Protein AF-A0A2I0SZV0-F1 (afdb_monomer_lite)

Radius of gyration: 21.43 Å; chains: 1; bounding box: 52×36×45 Å

Foldseek 3Di:
DPPPDVVVVVVVVVVVVVVVVVVVVVVVVVPPDDDPDDDDDDDDDDDDDDDDPCDPVNAPPLRVLLVVQQVPDPDPVTDDLVRSCVVVVPDDSVSSD

pLDDT: mean 75.26, std 20.18, range [37.78, 97.06]

Structure (mmCIF, N/CA/C/O backbone):
data_AF-A0A2I0SZV0-F1
#
_entry.id   AF-A0A2I0SZV0-F1
#
loop_
_atom_site.group_PDB
_atom_site.id
_atom_site.type_symbol
_atom_site.label_atom_id
_atom_site.label_alt_id
_atom_site.label_comp_id
_atom_site.label_asym_id
_atom_site.label_entity_id
_atom_site.label_seq_id
_atom_site.pdbx_PDB_ins_code
_atom_site.Cartn_x
_atom_site.Cartn_y
_atom_site.Cartn_z
_atom_site.occupancy
_atom_site.B_iso_or_equiv
_atom_site.auth_seq_id
_atom_site.auth_comp_id
_atom_site.auth_asym_id
_atom_site.auth_atom_id
_atom_site.pdbx_PDB_model_num
ATOM 1 N N . MET A 1 1 ? 15.230 -18.035 -11.704 1.00 61.09 1 MET A N 1
ATOM 2 C CA . MET A 1 1 ? 16.283 -17.653 -12.667 1.00 61.09 1 MET A CA 1
ATOM 3 C C . MET A 1 1 ? 17.066 -16.515 -12.032 1.00 61.09 1 MET A C 1
ATOM 5 O O . MET A 1 1 ? 16.408 -15.656 -11.449 1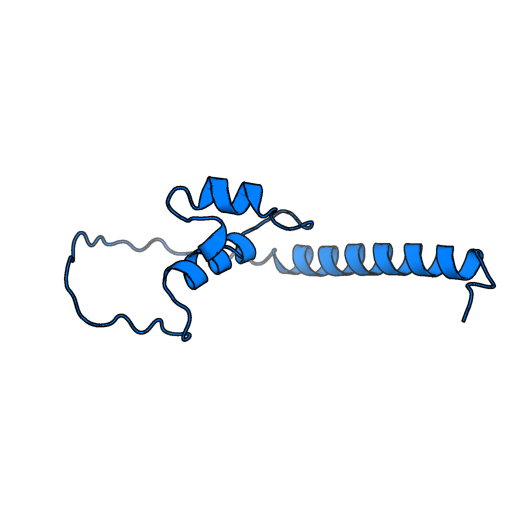.00 61.09 1 MET A O 1
ATOM 9 N N . PRO A 1 2 ? 18.407 -16.530 -12.018 1.00 73.69 2 PRO A N 1
ATOM 10 C CA . PRO A 1 2 ? 19.181 -15.370 -11.576 1.00 73.69 2 PRO A CA 1
ATOM 11 C C . PRO A 1 2 ? 18.837 -14.159 -12.455 1.00 73.69 2 PRO A C 1
ATOM 13 O O . PRO A 1 2 ? 18.503 -14.339 -13.622 1.00 73.69 2 PRO A O 1
ATOM 16 N N . LEU A 1 3 ? 18.887 -12.940 -11.913 1.00 72.94 3 LEU A N 1
ATOM 17 C CA . LEU A 1 3 ? 18.722 -11.740 -12.735 1.00 72.94 3 LEU A CA 1
ATOM 18 C C . LEU A 1 3 ? 19.949 -11.577 -13.637 1.00 72.94 3 LEU A C 1
ATOM 20 O O . LEU A 1 3 ? 21.029 -11.229 -13.167 1.00 72.94 3 LEU A O 1
ATOM 24 N N . GLU A 1 4 ? 19.775 -11.845 -14.928 1.00 80.25 4 GLU A N 1
ATOM 25 C CA . GLU A 1 4 ? 20.845 -11.781 -15.932 1.00 80.25 4 GLU A CA 1
ATOM 26 C C . GLU A 1 4 ? 20.994 -10.376 -16.537 1.00 80.25 4 GLU A C 1
ATOM 28 O O . GLU A 1 4 ? 22.049 -10.033 -17.068 1.00 80.25 4 GLU A O 1
ATOM 33 N N . ASN A 1 5 ? 19.964 -9.531 -16.415 1.00 87.19 5 ASN A N 1
ATOM 34 C CA . ASN A 1 5 ? 19.933 -8.195 -16.997 1.00 87.19 5 ASN A CA 1
ATOM 35 C C . ASN A 1 5 ? 19.523 -7.126 -15.971 1.00 87.19 5 ASN A C 1
ATOM 37 O O . ASN A 1 5 ? 18.361 -7.001 -15.585 1.00 87.19 5 ASN A O 1
ATOM 41 N N . MET A 1 6 ? 20.480 -6.285 -15.576 1.00 92.31 6 MET A N 1
ATOM 42 C CA . MET A 1 6 ? 20.233 -5.180 -14.640 1.00 92.31 6 MET A CA 1
ATOM 43 C C . MET A 1 6 ? 19.333 -4.081 -15.225 1.00 92.31 6 MET A C 1
ATOM 45 O O . MET A 1 6 ? 18.668 -3.365 -14.472 1.00 92.31 6 MET A O 1
ATOM 49 N N . ASN A 1 7 ? 19.253 -3.960 -16.554 1.00 92.38 7 ASN A N 1
ATOM 50 C CA . ASN A 1 7 ? 18.336 -3.017 -17.193 1.00 92.38 7 ASN A CA 1
ATOM 51 C C . ASN A 1 7 ? 16.887 -3.495 -17.090 1.00 92.38 7 ASN A C 1
ATOM 53 O O . ASN A 1 7 ? 15.998 -2.666 -16.954 1.00 92.38 7 ASN A O 1
ATOM 57 N N . GLU A 1 8 ? 16.649 -4.808 -17.091 1.00 90.62 8 GLU A N 1
ATOM 58 C CA . GLU A 1 8 ? 15.317 -5.382 -16.870 1.00 90.62 8 GLU A CA 1
ATOM 59 C C . GLU A 1 8 ? 14.862 -5.161 -15.425 1.00 90.62 8 GLU A C 1
ATOM 61 O O . GLU A 1 8 ? 13.738 -4.728 -15.188 1.00 90.62 8 GLU A O 1
ATOM 66 N N . PHE A 1 9 ? 15.770 -5.337 -14.459 1.00 91.69 9 PHE A N 1
ATOM 67 C CA . PHE A 1 9 ? 15.512 -4.962 -13.067 1.00 91.69 9 PHE A CA 1
ATOM 68 C C . PHE A 1 9 ? 15.152 -3.478 -12.930 1.00 91.69 9 PHE A C 1
ATOM 70 O O . PHE A 1 9 ? 14.165 -3.119 -12.287 1.00 91.69 9 PHE A O 1
ATOM 77 N N . THR A 1 10 ? 15.936 -2.611 -13.574 1.00 95.12 10 THR A N 1
ATOM 78 C CA . THR A 1 10 ? 15.708 -1.162 -13.554 1.00 95.12 10 THR A CA 1
ATOM 79 C C . THR A 1 10 ? 14.378 -0.801 -14.222 1.00 95.12 10 THR A C 1
ATOM 81 O O . THR A 1 10 ? 13.614 -0.011 -13.670 1.00 95.12 10 THR A O 1
ATOM 84 N N . ALA A 1 11 ? 14.063 -1.403 -15.372 1.00 95.44 11 ALA A N 1
ATOM 85 C CA . ALA A 1 11 ? 12.798 -1.205 -16.074 1.00 95.44 11 ALA A CA 1
ATOM 86 C C . ALA A 1 11 ? 11.609 -1.635 -15.207 1.00 95.44 11 ALA A C 1
ATOM 88 O O . ALA A 1 11 ? 10.670 -0.859 -15.043 1.00 95.44 11 ALA A O 1
ATOM 89 N N . HIS A 1 12 ? 11.697 -2.797 -14.556 1.00 95.12 12 HIS A N 1
ATOM 90 C CA . HIS A 1 12 ? 10.665 -3.275 -13.642 1.00 95.12 12 HIS A CA 1
ATOM 91 C C . HIS A 1 12 ? 10.418 -2.298 -12.482 1.00 95.12 12 HIS A C 1
ATOM 93 O O . HIS A 1 12 ? 9.270 -1.978 -12.171 1.00 95.12 12 HIS A O 1
ATOM 99 N N . MET A 1 13 ? 11.478 -1.752 -11.872 1.00 96.31 13 MET A N 1
ATOM 100 C CA . MET A 1 13 ? 11.330 -0.731 -10.826 1.00 96.31 13 MET A CA 1
ATOM 101 C C . MET A 1 13 ? 10.602 0.522 -11.336 1.00 96.31 13 MET A C 1
ATOM 103 O O . MET A 1 13 ? 9.716 1.043 -10.652 1.00 96.31 13 MET A O 1
ATOM 107 N N . LEU A 1 14 ? 10.945 0.999 -12.536 1.00 97.06 14 LEU A N 1
ATOM 108 C CA . LEU A 1 14 ? 10.307 2.172 -13.144 1.00 97.06 14 LEU A CA 1
ATOM 109 C C . LEU A 1 14 ? 8.836 1.911 -13.494 1.00 97.06 14 LEU A C 1
ATOM 111 O O . LEU A 1 14 ? 7.988 2.773 -13.259 1.00 97.06 14 LEU A O 1
ATOM 115 N N . GLU A 1 15 ? 8.514 0.722 -14.000 1.00 96.06 15 GLU A N 1
ATOM 116 C CA . GLU A 1 15 ? 7.144 0.306 -14.310 1.00 96.06 15 GLU A CA 1
ATOM 117 C C . GLU A 1 15 ? 6.265 0.253 -13.059 1.00 96.06 15 GLU A C 1
ATOM 119 O O . GLU A 1 15 ? 5.157 0.795 -13.066 1.00 96.06 15 GLU A O 1
ATOM 124 N N . VAL A 1 16 ? 6.769 -0.323 -11.961 1.00 96.50 16 VAL A N 1
ATOM 125 C CA . VAL A 1 16 ? 6.043 -0.398 -10.684 1.00 96.50 16 VAL A CA 1
ATOM 126 C C . VAL A 1 16 ? 5.735 1.000 -10.147 1.00 96.50 16 VAL A C 1
ATOM 128 O O . VAL A 1 16 ? 4.593 1.270 -9.761 1.00 96.50 16 VAL A O 1
ATOM 131 N N . VAL A 1 17 ? 6.713 1.912 -10.154 1.00 96.00 17 VAL A N 1
ATOM 132 C CA . VAL A 1 17 ? 6.504 3.303 -9.713 1.00 96.00 17 VAL A CA 1
ATOM 133 C C . VAL A 1 17 ? 5.499 4.013 -10.623 1.00 96.00 17 VAL A C 1
ATOM 135 O O . VAL A 1 17 ? 4.555 4.640 -10.133 1.00 96.00 17 VAL A O 1
ATOM 138 N N . ASN A 1 18 ? 5.641 3.873 -11.943 1.00 94.44 18 ASN A N 1
ATOM 139 C CA . ASN A 1 18 ? 4.740 4.490 -12.913 1.00 94.44 18 ASN A CA 1
ATOM 140 C C . ASN A 1 18 ? 3.293 3.982 -12.770 1.00 94.44 18 ASN A C 1
ATOM 142 O O . ASN A 1 18 ? 2.353 4.781 -12.797 1.00 94.44 18 ASN A O 1
ATOM 146 N N . ALA A 1 19 ? 3.089 2.678 -12.563 1.00 93.62 19 ALA A N 1
ATOM 147 C CA . ALA A 1 19 ? 1.768 2.097 -12.330 1.00 93.62 19 ALA A CA 1
ATOM 148 C C . ALA A 1 19 ? 1.102 2.689 -11.076 1.00 93.62 19 ALA A C 1
ATOM 150 O O . ALA A 1 19 ? -0.049 3.130 -11.133 1.00 93.62 19 ALA A O 1
ATOM 151 N N . HIS A 1 20 ? 1.844 2.803 -9.969 1.00 91.81 20 HIS A N 1
ATOM 152 C CA . HIS A 1 20 ? 1.339 3.411 -8.734 1.00 91.81 20 HIS A CA 1
ATOM 153 C C . HIS A 1 20 ? 0.998 4.896 -8.904 1.00 91.81 20 HIS A C 1
ATOM 155 O O . HIS A 1 20 ? -0.053 5.348 -8.439 1.00 91.81 20 HIS A O 1
ATOM 161 N N . MET A 1 21 ? 1.847 5.666 -9.591 1.00 89.50 21 MET A N 1
ATOM 162 C CA . MET A 1 21 ? 1.583 7.082 -9.868 1.00 89.50 21 MET A CA 1
ATOM 163 C C . MET A 1 21 ? 0.317 7.274 -10.711 1.00 89.50 21 MET A C 1
ATOM 165 O O . MET A 1 21 ? -0.488 8.166 -10.428 1.00 89.50 21 MET A O 1
ATOM 169 N N . ASN A 1 22 ? 0.113 6.437 -11.731 1.00 85.50 22 ASN A N 1
ATOM 170 C CA . ASN A 1 22 ? -1.073 6.511 -12.582 1.00 85.50 22 ASN A CA 1
ATOM 171 C C . ASN A 1 22 ? -2.343 6.072 -11.852 1.00 85.50 22 ASN A C 1
ATOM 173 O O . ASN A 1 22 ? -3.368 6.741 -11.985 1.00 85.50 22 ASN A O 1
ATOM 177 N N . LEU A 1 23 ? -2.288 5.025 -11.025 1.00 83.00 23 LEU A N 1
ATOM 178 C CA . LEU A 1 23 ? -3.430 4.617 -10.202 1.00 83.00 23 LEU A CA 1
ATOM 179 C C . LEU A 1 23 ? -3.887 5.759 -9.279 1.00 83.00 23 LEU A C 1
ATOM 181 O O . LEU A 1 23 ? -5.068 6.101 -9.256 1.00 83.00 23 LEU A O 1
ATOM 185 N N . ARG A 1 24 ? -2.951 6.436 -8.600 1.00 75.31 24 ARG A N 1
ATOM 186 C CA . ARG A 1 24 ? -3.257 7.604 -7.749 1.00 75.31 24 ARG A CA 1
ATOM 187 C C . ARG A 1 24 ? -3.924 8.741 -8.508 1.00 75.31 24 ARG A C 1
ATOM 189 O O . ARG A 1 24 ? -4.887 9.318 -8.015 1.00 75.31 24 ARG A O 1
ATOM 196 N N . ARG A 1 25 ? -3.415 9.068 -9.698 1.00 69.00 25 ARG A N 1
ATOM 197 C CA . ARG A 1 25 ? -3.955 10.150 -10.534 1.00 69.00 25 ARG A CA 1
ATOM 198 C C . ARG A 1 25 ? -5.393 9.856 -10.991 1.00 69.00 25 ARG A C 1
ATOM 200 O O . ARG A 1 25 ? -6.217 10.765 -11.079 1.00 69.00 25 ARG A O 1
ATOM 207 N N . ASN A 1 26 ? -5.714 8.586 -11.234 1.00 63.56 26 ASN A N 1
ATOM 208 C CA . ASN A 1 26 ? -7.082 8.161 -11.534 1.00 63.56 26 ASN A CA 1
ATOM 209 C C . ASN A 1 26 ? -8.006 8.265 -10.304 1.00 63.56 26 ASN A C 1
ATOM 211 O O . ASN A 1 26 ? -9.135 8.724 -10.433 1.00 63.56 26 ASN A O 1
ATOM 215 N N . LEU A 1 27 ? -7.527 7.953 -9.095 1.00 59.25 27 LEU A N 1
ATOM 216 C CA . LEU A 1 27 ? -8.320 8.137 -7.868 1.00 59.25 27 LEU A CA 1
ATOM 217 C C . LEU A 1 27 ? -8.578 9.619 -7.539 1.00 59.25 27 LEU A C 1
ATOM 219 O O . LEU A 1 27 ? -9.672 9.972 -7.107 1.00 59.25 27 LEU A O 1
ATOM 223 N N . THR A 1 28 ? -7.608 10.509 -7.765 1.00 56.44 28 THR A N 1
ATOM 224 C CA . THR A 1 28 ? -7.771 11.947 -7.473 1.00 56.44 28 THR A CA 1
ATOM 225 C C . THR A 1 28 ? -8.616 12.694 -8.507 1.00 56.44 28 THR A C 1
ATOM 227 O O . THR A 1 28 ? -9.195 13.730 -8.181 1.00 56.44 28 THR A O 1
ATOM 230 N N . SER A 1 29 ? -8.739 12.181 -9.735 1.00 54.03 29 SER A N 1
ATOM 231 C CA . SER A 1 29 ? -9.603 12.771 -10.771 1.00 54.03 29 SER A CA 1
ATOM 232 C C . SER A 1 29 ? -11.090 12.436 -10.594 1.00 54.03 29 SER A C 1
ATOM 234 O O . SER A 1 29 ? -11.931 13.251 -10.970 1.00 54.03 29 SER A O 1
ATOM 236 N N . VAL A 1 30 ? -11.428 11.319 -9.938 1.00 52.72 30 VAL A N 1
ATOM 237 C CA . VAL A 1 30 ? -12.819 10.945 -9.600 1.00 52.72 30 VAL A CA 1
ATOM 238 C C . VAL A 1 30 ? -13.389 11.763 -8.422 1.00 52.72 30 VAL A C 1
ATOM 240 O O . VAL A 1 30 ? -14.603 11.892 -8.292 1.00 52.72 30 VAL A O 1
ATOM 243 N N . SER A 1 31 ? -12.548 12.422 -7.617 1.00 51.12 31 SER A N 1
ATOM 244 C CA . SER A 1 31 ? -12.979 13.213 -6.444 1.00 51.12 31 SER A CA 1
ATOM 245 C C . SER A 1 31 ? -13.499 14.633 -6.736 1.00 51.12 31 SER A C 1
ATOM 247 O O . SER A 1 31 ? -13.686 15.415 -5.806 1.00 51.12 31 SER A O 1
ATOM 249 N N . ARG A 1 32 ? -13.763 15.009 -7.998 1.00 47.62 32 ARG A N 1
ATOM 250 C CA . ARG A 1 32 ? -14.334 16.332 -8.354 1.00 47.62 32 ARG A CA 1
ATOM 251 C C . ARG A 1 32 ? -15.853 16.349 -8.580 1.00 47.62 32 ARG A C 1
ATOM 253 O O . ARG A 1 32 ? -16.358 17.245 -9.251 1.00 47.62 32 ARG A O 1
ATOM 260 N N . ALA A 1 33 ? -16.598 15.422 -7.981 1.00 48.34 33 ALA A N 1
ATOM 261 C CA . ALA A 1 33 ? -18.047 15.566 -7.844 1.00 48.34 33 ALA A CA 1
ATOM 262 C C . ALA A 1 33 ? -18.378 16.213 -6.482 1.00 48.34 33 ALA A C 1
ATOM 264 O O . ALA A 1 33 ? -18.028 15.634 -5.451 1.00 48.34 33 ALA A O 1
ATOM 265 N N . PRO A 1 34 ? -19.042 17.384 -6.427 1.00 46.03 34 PRO A N 1
ATOM 266 C CA . PRO A 1 34 ? -19.497 17.948 -5.165 1.00 46.03 34 PRO A CA 1
ATOM 267 C C . PRO A 1 34 ? -20.691 17.126 -4.676 1.00 46.03 34 PRO A C 1
ATOM 269 O O . PRO A 1 34 ? -21.816 17.304 -5.138 1.00 46.03 34 PRO A O 1
ATOM 272 N N . GLN A 1 35 ? -20.454 16.198 -3.753 1.00 44.41 35 GLN A N 1
ATOM 273 C CA . GLN A 1 35 ? -21.545 15.595 -3.001 1.00 44.41 35 GLN A CA 1
ATOM 274 C C . GLN A 1 35 ? -21.925 16.561 -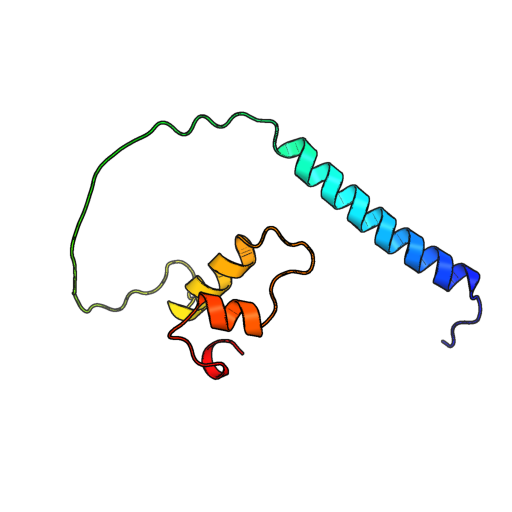1.880 1.00 44.41 35 GLN A C 1
ATOM 276 O O . GLN A 1 35 ? -21.210 16.734 -0.899 1.00 44.41 35 GLN A O 1
ATOM 281 N N . SER A 1 36 ? -23.039 17.257 -2.091 1.00 48.03 36 SER A N 1
ATOM 282 C CA . SER A 1 36 ? -23.737 18.006 -1.053 1.00 48.03 36 SER A CA 1
ATOM 283 C C . SER A 1 36 ? -24.298 17.002 -0.047 1.00 48.03 36 SER A C 1
ATOM 285 O O . SER A 1 36 ? -25.289 16.330 -0.329 1.00 48.03 36 SER A O 1
ATOM 287 N N . PHE A 1 37 ? -23.653 16.858 1.109 1.00 41.78 37 PHE A N 1
ATOM 288 C CA . PHE A 1 37 ? -24.248 16.157 2.244 1.00 41.78 37 PHE A CA 1
ATOM 289 C C . PHE A 1 37 ? -25.098 17.177 2.994 1.00 41.78 37 PHE A C 1
ATOM 291 O O . PHE A 1 37 ? -24.589 18.040 3.713 1.00 41.78 37 PHE A O 1
ATOM 298 N N . SER A 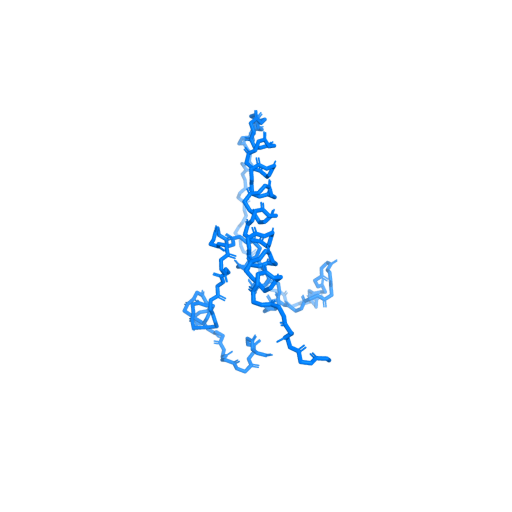1 38 ? -26.408 17.119 2.770 1.00 40.50 38 SER A N 1
ATOM 299 C CA . SER A 1 38 ? -27.375 17.846 3.577 1.00 40.50 38 SER A CA 1
ATOM 300 C C . SER A 1 38 ? -27.228 17.425 5.039 1.00 40.50 38 SER A C 1
ATOM 302 O O . SER A 1 38 ? -27.284 16.243 5.371 1.00 40.50 38 SER A O 1
ATOM 304 N N . SER A 1 39 ? -27.024 18.416 5.903 1.00 49.03 39 SER A N 1
ATOM 305 C CA . SER A 1 39 ? -27.090 18.272 7.352 1.00 49.03 39 SER A CA 1
ATOM 306 C C . SER A 1 39 ? -28.497 17.831 7.769 1.00 49.03 39 SER A C 1
ATOM 308 O O . SER A 1 39 ? -29.465 18.564 7.579 1.00 49.03 39 SER A O 1
ATOM 310 N N . ALA A 1 40 ? -28.593 16.638 8.344 1.00 40.38 40 ALA A N 1
ATOM 311 C CA . ALA A 1 40 ? -29.648 16.202 9.253 1.00 40.38 40 ALA A CA 1
ATOM 312 C C . ALA A 1 40 ? -28.909 15.338 10.291 1.00 40.38 40 ALA A C 1
ATOM 314 O O . ALA A 1 40 ? -28.288 14.350 9.920 1.00 40.38 40 ALA A O 1
ATOM 315 N N . GLY A 1 41 ? -28.723 15.733 11.550 1.00 42.16 41 GLY A N 1
ATOM 316 C CA . GLY A 1 41 ? -29.725 16.233 12.486 1.00 42.16 41 GLY A CA 1
ATOM 317 C C . GLY A 1 41 ? -30.248 15.041 13.298 1.00 42.16 41 GLY A C 1
ATOM 318 O O . GLY A 1 41 ? -30.699 14.088 12.678 1.00 42.16 41 GLY A O 1
ATOM 319 N N . ILE A 1 42 ? -30.209 15.147 14.639 1.00 43.69 42 ILE A N 1
ATOM 320 C CA . ILE A 1 42 ? -30.747 14.226 15.677 1.00 43.69 42 ILE A CA 1
ATOM 321 C C . ILE A 1 42 ? -29.776 13.096 16.084 1.00 43.69 42 ILE A C 1
ATOM 323 O O . ILE A 1 42 ? -29.536 12.157 15.342 1.00 43.69 42 ILE A O 1
ATOM 327 N N . SER A 1 43 ? -28.983 13.253 17.153 1.00 47.72 43 SER A N 1
ATOM 328 C CA . SER A 1 43 ? -29.328 13.065 18.578 1.00 47.72 43 SER A CA 1
ATOM 329 C C . SER A 1 43 ? -29.886 11.676 18.897 1.00 47.72 43 SER A C 1
ATOM 331 O O . SER A 1 43 ? -31.086 11.468 18.760 1.00 47.72 43 SER A O 1
ATOM 333 N N . ASP A 1 44 ? -29.050 10.782 19.431 1.00 41.47 44 ASP A N 1
ATOM 334 C CA . ASP A 1 44 ? -29.507 9.938 20.534 1.00 41.47 44 ASP A CA 1
ATOM 335 C C . ASP A 1 44 ? -28.352 9.525 21.451 1.00 41.47 44 ASP A C 1
ATOM 337 O O . ASP A 1 44 ? -27.249 9.184 21.018 1.00 41.47 44 ASP A O 1
ATOM 341 N N . VAL A 1 45 ? -28.634 9.636 22.740 1.00 51.25 45 VAL A N 1
ATOM 342 C CA . VAL A 1 45 ? -27.773 9.326 23.865 1.00 51.25 45 VAL A CA 1
ATOM 343 C C . VAL A 1 45 ? -28.305 8.023 24.461 1.00 51.25 45 VAL A C 1
ATOM 345 O O . VAL A 1 45 ? -29.494 7.895 24.721 1.00 51.25 45 VAL A O 1
ATOM 348 N N . GLY A 1 46 ? -27.414 7.085 24.771 1.00 38.81 46 GLY A N 1
ATOM 349 C CA . GLY A 1 46 ? -27.711 6.020 25.730 1.00 38.81 46 GLY A CA 1
ATOM 350 C C . GLY A 1 46 ? -28.041 4.646 25.148 1.00 38.81 46 GLY A C 1
ATOM 351 O O . GLY A 1 46 ? -28.644 4.494 24.095 1.00 38.81 46 GLY A O 1
ATOM 352 N N . GLY A 1 47 ? -27.632 3.620 25.895 1.00 38.53 47 GLY A N 1
ATOM 353 C CA . GLY A 1 47 ? -28.049 2.246 25.641 1.00 38.53 47 GLY A CA 1
ATOM 354 C C . GLY A 1 47 ? -27.010 1.202 26.017 1.00 38.53 47 GLY A C 1
ATOM 355 O O . GLY A 1 47 ? -26.497 0.496 25.159 1.00 38.53 47 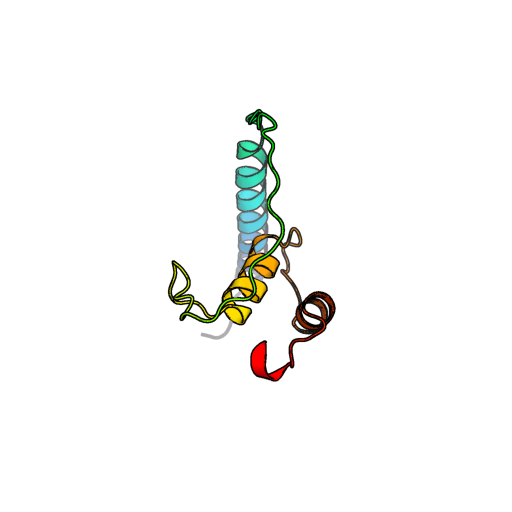GLY A O 1
ATOM 356 N N . TYR A 1 48 ? -26.709 1.083 27.309 1.00 50.84 48 TYR A N 1
ATOM 357 C CA . TYR A 1 48 ? -26.194 -0.162 27.875 1.00 50.84 48 TYR A CA 1
ATOM 358 C C . TYR A 1 48 ? -27.301 -1.222 27.746 1.00 50.84 48 TYR A C 1
ATOM 360 O O . TYR A 1 48 ? -28.414 -1.020 28.222 1.00 50.84 48 TYR A O 1
ATOM 368 N N . GLY A 1 49 ? -27.034 -2.348 27.089 1.00 38.56 49 GLY A N 1
ATOM 369 C CA . GLY A 1 49 ? -28.041 -3.398 26.939 1.00 38.56 49 GLY A CA 1
ATOM 370 C C . GLY A 1 49 ? -27.488 -4.618 26.227 1.00 38.56 49 GLY A C 1
ATOM 371 O O . GLY A 1 49 ? -27.235 -4.583 25.028 1.00 38.56 49 GLY A O 1
ATOM 372 N N . GLY A 1 50 ? -27.263 -5.685 26.991 1.00 49.97 50 GLY A N 1
ATOM 373 C CA . GLY A 1 50 ? -26.807 -6.971 26.483 1.00 49.97 50 GLY A CA 1
ATOM 374 C C . GLY A 1 50 ? -27.789 -7.590 25.489 1.00 49.97 50 GLY A C 1
ATOM 375 O O . GLY A 1 50 ? -28.998 -7.597 25.694 1.00 49.97 50 GLY A O 1
ATOM 376 N N . GLY A 1 51 ? -27.228 -8.147 24.425 1.00 37.78 51 GLY A N 1
ATOM 377 C CA . GLY A 1 51 ? -27.931 -8.868 23.373 1.00 37.78 51 GLY A CA 1
ATOM 378 C C . GLY A 1 51 ? -26.998 -8.919 22.180 1.00 37.78 51 GLY A C 1
ATOM 379 O O . GLY A 1 51 ? -26.665 -7.872 21.639 1.00 37.78 51 GLY A O 1
ATOM 380 N N . GLY A 1 52 ? -26.479 -10.109 21.865 1.00 44.88 52 GLY A N 1
ATOM 381 C CA . GLY A 1 52 ? -25.376 -10.324 20.927 1.00 44.88 52 GLY A CA 1
ATOM 382 C C . GLY A 1 52 ? -25.482 -9.464 19.672 1.00 44.88 52 GLY A C 1
ATOM 383 O O . GLY A 1 52 ? -26.258 -9.766 18.769 1.00 44.88 52 GLY A O 1
ATOM 384 N N . SER A 1 53 ? -24.683 -8.395 19.627 1.00 47.94 53 SER A N 1
ATOM 385 C CA . SER A 1 53 ? -24.477 -7.605 18.423 1.00 47.94 53 SER A CA 1
ATOM 386 C C . SER A 1 53 ? -23.695 -8.486 17.465 1.00 47.94 53 SER A C 1
ATOM 388 O O . SER A 1 53 ? -22.468 -8.561 17.526 1.00 47.94 53 SER A O 1
ATOM 390 N N . PHE A 1 54 ? -24.419 -9.241 16.641 1.00 49.09 54 PHE A N 1
ATOM 391 C CA . PHE A 1 54 ? -23.837 -9.801 15.441 1.00 49.09 54 PHE A CA 1
ATOM 392 C C . PHE A 1 54 ? -23.539 -8.614 14.524 1.00 49.09 54 PHE A C 1
ATOM 394 O O . PHE A 1 54 ? -24.458 -7.924 14.079 1.00 49.09 54 PHE A O 1
ATOM 401 N N . PRO A 1 55 ? -22.261 -8.334 14.267 1.00 55.00 55 PRO A N 1
ATOM 402 C CA . PRO A 1 55 ? -21.877 -7.253 13.387 1.00 55.00 55 PRO A CA 1
ATOM 403 C C . PRO A 1 55 ? -22.343 -7.621 11.981 1.00 55.00 55 PRO A C 1
ATOM 405 O O . PRO A 1 55 ? -22.165 -8.759 11.548 1.00 55.00 55 PRO A O 1
ATOM 408 N N . VAL A 1 56 ? -22.904 -6.648 11.262 1.00 55.56 56 VAL A N 1
ATOM 409 C CA . VAL A 1 56 ? -23.520 -6.750 9.918 1.00 55.56 56 VAL A CA 1
ATOM 410 C C . VAL A 1 56 ? -22.604 -7.395 8.848 1.00 55.56 56 VAL A C 1
ATOM 412 O O . VAL A 1 56 ? -23.039 -7.701 7.743 1.00 55.56 56 VAL A O 1
ATOM 415 N N . ASN A 1 57 ? -21.345 -7.688 9.183 1.00 69.75 57 ASN A N 1
ATOM 416 C CA . ASN A 1 57 ? -20.331 -8.262 8.302 1.00 69.75 57 ASN A CA 1
ATOM 417 C C . ASN A 1 57 ? -19.548 -9.446 8.913 1.00 69.75 57 ASN A C 1
ATOM 419 O O . ASN A 1 57 ? -18.529 -9.838 8.354 1.00 69.75 57 ASN A O 1
ATOM 423 N N . GLY A 1 58 ? -19.965 -9.998 10.060 1.00 84.81 58 GLY A N 1
ATOM 424 C CA . GLY A 1 58 ? -19.267 -11.118 10.717 1.00 84.81 58 GLY A CA 1
ATOM 425 C C . GLY A 1 58 ? -17.920 -10.765 11.373 1.00 84.81 58 GLY A C 1
ATOM 426 O O . GLY A 1 58 ? -17.198 -11.662 11.796 1.00 84.81 58 GLY A O 1
ATOM 427 N N . LEU A 1 59 ? -17.582 -9.475 11.475 1.00 86.75 59 LEU A N 1
ATOM 428 C CA . LEU A 1 59 ? -16.345 -8.974 12.086 1.00 86.75 59 LEU A CA 1
ATOM 429 C C . LEU A 1 59 ? -16.556 -8.548 13.533 1.00 86.75 59 LEU A C 1
ATOM 431 O O . LEU A 1 59 ? -17.385 -7.685 13.777 1.00 86.75 59 LEU A O 1
ATOM 435 N N . THR A 1 60 ? -15.763 -9.031 14.487 1.00 89.62 60 THR A N 1
ATOM 436 C CA . THR A 1 60 ? -15.865 -8.578 15.888 1.00 89.62 60 THR A CA 1
ATOM 437 C C . THR A 1 60 ? -15.733 -7.051 16.017 1.00 89.62 60 THR A C 1
ATOM 439 O O . THR A 1 60 ? -15.140 -6.392 15.164 1.00 89.62 60 THR A O 1
ATOM 442 N N . ALA A 1 61 ? -16.236 -6.467 17.112 1.00 85.50 61 ALA A N 1
ATOM 443 C CA . ALA A 1 61 ? -16.158 -5.017 17.341 1.00 85.50 61 ALA A CA 1
ATOM 444 C C . ALA A 1 61 ? -14.723 -4.471 17.192 1.00 85.50 61 ALA A C 1
ATOM 446 O O . ALA A 1 61 ?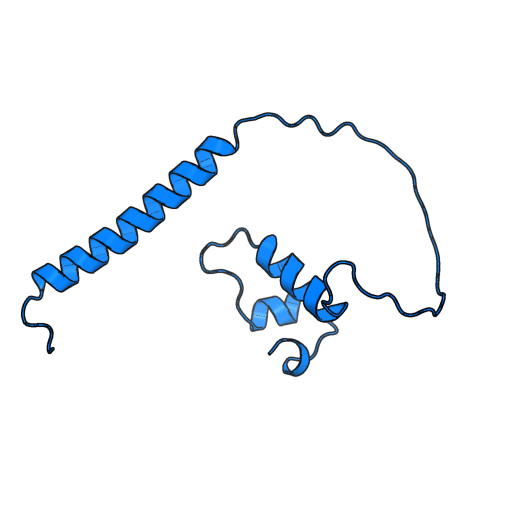 -14.499 -3.436 16.566 1.00 85.50 61 ALA A O 1
ATOM 447 N N . HIS A 1 62 ? -13.742 -5.221 17.700 1.00 89.62 62 HIS A N 1
ATOM 448 C CA . HIS A 1 62 ? -12.325 -4.903 17.563 1.00 89.62 62 HIS A CA 1
ATOM 449 C C . HIS A 1 62 ? -11.831 -4.988 16.112 1.00 89.62 62 HIS A C 1
ATOM 451 O O . HIS A 1 62 ? -11.131 -4.083 15.661 1.00 89.62 62 HIS A O 1
ATOM 457 N N . GLN A 1 63 ? -12.243 -6.008 15.354 1.00 88.88 63 GLN A N 1
ATOM 458 C CA . GLN A 1 63 ? -11.908 -6.128 13.930 1.00 88.88 63 GLN A CA 1
ATOM 459 C C . GLN A 1 63 ? -12.504 -4.984 13.103 1.00 88.88 63 GLN A C 1
ATOM 461 O O . GLN A 1 63 ? -11.804 -4.402 12.276 1.00 88.88 63 GLN A O 1
ATOM 466 N N . SER A 1 64 ? -13.763 -4.606 13.346 1.00 90.94 64 SER A N 1
ATOM 467 C CA . SER A 1 64 ? -14.383 -3.450 12.686 1.00 90.94 64 SER A CA 1
ATOM 468 C C . SER A 1 64 ? -13.657 -2.144 13.007 1.00 90.94 64 SER A C 1
ATOM 470 O O . SER A 1 64 ? -13.496 -1.306 12.122 1.00 90.94 64 SER A O 1
ATOM 472 N N . GLN A 1 65 ? -13.181 -1.973 14.242 1.00 90.56 65 GLN A N 1
ATOM 473 C CA . GLN A 1 65 ? -12.435 -0.783 14.644 1.00 90.56 65 GLN A CA 1
ATOM 474 C C . GLN A 1 65 ? -11.080 -0.691 13.927 1.00 90.56 65 GLN A C 1
ATOM 476 O O . GLN A 1 65 ? -10.773 0.348 13.344 1.00 90.56 65 GLN A O 1
ATOM 481 N N . VAL A 1 66 ? -10.309 -1.784 13.899 1.00 92.69 66 VAL A N 1
ATOM 482 C CA . VAL A 1 66 ? -9.032 -1.861 13.165 1.00 92.69 66 VAL A CA 1
ATOM 483 C C . VAL A 1 66 ? -9.255 -1.609 11.671 1.00 92.69 66 VAL A C 1
ATOM 485 O O . VAL A 1 66 ? -8.567 -0.787 11.067 1.00 92.69 66 VAL A O 1
ATOM 488 N N . LEU A 1 67 ? -10.259 -2.260 11.076 1.00 92.38 67 LEU A N 1
ATOM 489 C CA . LEU A 1 67 ? -10.582 -2.110 9.658 1.00 92.38 67 LEU A CA 1
ATOM 490 C C . LEU A 1 67 ? -10.946 -0.664 9.305 1.00 92.38 67 LEU A C 1
ATOM 492 O O . LEU A 1 67 ? -10.480 -0.145 8.292 1.00 92.38 67 LEU A O 1
ATOM 496 N N . ASN A 1 68 ? -11.760 -0.004 10.131 1.00 92.06 68 ASN A N 1
ATOM 497 C CA . ASN A 1 68 ? -12.150 1.384 9.898 1.00 92.06 68 ASN A CA 1
ATOM 498 C C . ASN A 1 68 ? -10.953 2.341 9.973 1.00 92.06 68 ASN A C 1
ATOM 500 O O . ASN A 1 68 ? -10.904 3.285 9.188 1.00 92.06 68 ASN A O 1
ATOM 504 N N . LEU A 1 69 ? -9.973 2.099 10.848 1.00 93.12 69 LEU A N 1
ATOM 505 C CA . LEU A 1 69 ? -8.748 2.908 10.885 1.00 93.12 69 LEU A CA 1
ATOM 506 C C . LEU A 1 69 ? -7.910 2.739 9.614 1.00 93.12 69 LEU A C 1
ATOM 508 O O . LEU A 1 69 ? -7.478 3.729 9.029 1.00 93.12 69 LEU A O 1
ATOM 512 N N . ILE A 1 70 ? -7.738 1.501 9.143 1.00 92.94 70 ILE A N 1
ATOM 513 C CA . ILE A 1 70 ? -6.972 1.214 7.921 1.00 92.94 70 ILE A CA 1
ATOM 514 C C . ILE A 1 70 ? -7.664 1.818 6.693 1.00 92.94 70 ILE A C 1
ATOM 516 O O . ILE A 1 70 ? -7.015 2.477 5.886 1.00 92.94 70 ILE A O 1
ATOM 520 N N . LYS A 1 71 ? -8.986 1.645 6.558 1.00 92.31 71 LYS A N 1
ATOM 521 C CA . LYS A 1 71 ? -9.750 2.160 5.405 1.00 92.31 71 LYS A CA 1
ATOM 522 C C . LYS A 1 71 ? -9.734 3.683 5.305 1.00 92.31 71 LYS A C 1
ATOM 524 O O . LYS A 1 71 ? -9.807 4.206 4.199 1.00 92.31 71 LYS A O 1
ATOM 529 N N . ASN A 1 72 ? -9.654 4.375 6.439 1.00 91.75 72 ASN A N 1
ATOM 530 C CA . ASN A 1 72 ? -9.595 5.834 6.490 1.00 91.75 72 ASN A CA 1
ATOM 531 C C . ASN A 1 72 ? -8.155 6.372 6.524 1.00 91.75 72 ASN A C 1
ATOM 533 O O . ASN A 1 72 ? -7.969 7.577 6.683 1.00 91.75 72 ASN A O 1
ATOM 537 N N . CYS A 1 73 ? -7.136 5.515 6.390 1.00 93.75 73 CYS A N 1
ATOM 538 C CA . CYS A 1 73 ? -5.745 5.944 6.371 1.00 93.75 73 CYS A CA 1
ATOM 539 C C . CYS A 1 73 ? -5.453 6.717 5.069 1.00 93.75 73 CYS A C 1
ATOM 541 O O . CYS A 1 73 ? -5.537 6.138 3.984 1.00 93.75 73 CYS A O 1
ATOM 543 N N . PRO A 1 74 ? -5.097 8.015 5.141 1.00 87.88 74 PRO A N 1
ATOM 544 C CA . PRO A 1 74 ? -4.773 8.800 3.950 1.00 87.88 74 PRO A CA 1
ATOM 545 C C . PRO A 1 74 ? -3.357 8.506 3.432 1.00 87.88 74 PRO A C 1
ATOM 547 O O . PRO A 1 74 ? -3.009 8.903 2.318 1.00 87.88 74 PRO A O 1
ATOM 550 N N . ILE A 1 75 ? -2.534 7.850 4.258 1.00 92.19 75 ILE A N 1
ATOM 551 C CA . ILE A 1 75 ? -1.125 7.588 3.993 1.00 92.19 75 ILE A CA 1
ATOM 552 C C . ILE A 1 75 ? -1.015 6.367 3.080 1.00 92.19 75 ILE A C 1
ATOM 554 O O . ILE A 1 75 ? -1.568 5.308 3.385 1.00 92.19 75 ILE A O 1
ATOM 558 N N . PRO A 1 76 ? -0.307 6.485 1.953 1.00 81.69 76 PRO A N 1
ATOM 559 C CA . PRO A 1 76 ? -0.241 5.405 0.990 1.00 81.69 76 PRO A CA 1
ATOM 560 C C . PRO A 1 76 ? 0.584 4.195 1.387 1.00 81.69 76 PRO A C 1
ATOM 562 O O . PRO A 1 76 ? 0.298 3.093 0.925 1.00 81.69 76 PRO A O 1
ATOM 565 N N . GLU A 1 77 ? 1.582 4.405 2.230 1.00 89.44 77 GLU A N 1
ATOM 566 C CA . GLU A 1 77 ? 2.359 3.355 2.878 1.00 89.44 77 GLU A CA 1
ATOM 567 C C . GLU A 1 77 ? 1.515 2.584 3.910 1.00 89.44 77 GLU A C 1
ATOM 569 O O . GLU A 1 77 ? 1.931 1.535 4.398 1.00 89.44 77 GLU A O 1
ATOM 574 N N . GLY A 1 78 ? 0.309 3.075 4.208 1.00 90.81 78 GLY A N 1
ATOM 575 C CA . GLY A 1 78 ? -0.590 2.527 5.207 1.00 90.81 78 GLY A CA 1
ATOM 576 C C . GLY A 1 78 ? -0.252 3.015 6.610 1.00 90.81 78 GLY A C 1
ATOM 577 O O . GLY A 1 78 ? 0.326 4.083 6.804 1.00 90.81 78 GLY A O 1
ATOM 578 N N . MET A 1 79 ? -0.660 2.222 7.596 1.00 92.06 79 MET A N 1
ATOM 579 C CA . MET A 1 79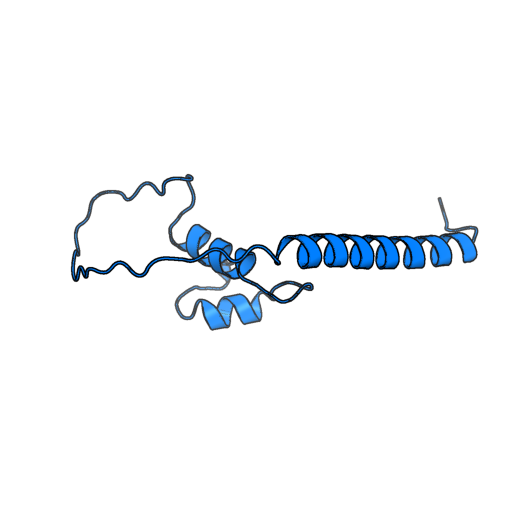 ? -0.467 2.507 9.014 1.00 92.06 79 MET A CA 1
ATOM 580 C C . MET A 1 79 ? 0.335 1.376 9.653 1.00 92.06 79 MET A C 1
ATOM 582 O O . MET A 1 79 ? 0.017 0.198 9.473 1.00 92.06 79 MET A O 1
ATOM 586 N N . SER A 1 80 ? 1.370 1.726 10.410 1.00 92.56 80 SER A N 1
ATOM 587 C CA . SER A 1 80 ? 2.164 0.757 11.160 1.00 92.56 80 SER A CA 1
ATOM 588 C C . SER A 1 80 ? 1.366 0.149 12.317 1.00 92.56 80 SER A C 1
ATOM 590 O O . SER A 1 80 ? 0.415 0.733 12.842 1.00 92.56 80 SER A O 1
ATOM 592 N N . LEU A 1 81 ? 1.794 -1.029 12.777 1.00 91.50 81 LEU A N 1
ATOM 593 C CA . LEU A 1 81 ? 1.199 -1.676 13.951 1.00 91.50 81 LEU A CA 1
ATOM 594 C C . LEU A 1 81 ? 1.312 -0.812 15.217 1.00 91.50 81 LEU A C 1
ATOM 596 O O . LEU A 1 81 ? 0.434 -0.846 16.077 1.00 91.50 81 LEU A O 1
ATOM 600 N N . GLN A 1 82 ? 2.389 -0.037 15.338 1.00 90.81 82 GLN A N 1
ATOM 601 C CA . GLN A 1 82 ? 2.610 0.882 16.447 1.00 90.81 82 GLN A CA 1
ATOM 602 C C . GLN A 1 82 ? 1.609 2.040 16.407 1.00 90.81 82 GLN A C 1
ATOM 604 O O . GLN A 1 82 ? 1.019 2.359 17.436 1.00 90.81 82 GLN A O 1
ATOM 609 N N . GLU A 1 83 ? 1.367 2.624 15.233 1.00 92.19 83 GLU A N 1
ATOM 610 C CA . GLU A 1 83 ? 0.367 3.684 15.054 1.00 92.19 83 GLU A CA 1
ATOM 611 C C . GLU A 1 83 ? -1.052 3.170 15.301 1.00 92.19 83 GLU A C 1
ATOM 613 O O . GLU A 1 83 ? -1.817 3.824 16.011 1.00 92.19 83 GLU A O 1
ATOM 618 N N . LEU A 1 84 ? -1.376 1.962 14.821 1.00 92.50 84 LEU A N 1
ATOM 619 C CA . LEU A 1 84 ? -2.643 1.295 15.138 1.00 92.50 84 LEU A CA 1
ATOM 620 C C . LEU A 1 84 ? -2.818 1.138 16.650 1.00 92.50 84 LEU A C 1
ATOM 622 O O . LEU A 1 84 ? -3.867 1.482 17.186 1.00 92.50 84 LEU A O 1
ATOM 626 N N . LYS A 1 85 ? -1.784 0.676 17.362 1.00 91.44 85 LYS A N 1
ATOM 627 C CA . LYS A 1 85 ? -1.824 0.546 18.825 1.00 91.44 85 LYS A CA 1
ATOM 628 C C . LYS A 1 85 ? -2.059 1.890 19.514 1.00 91.44 85 LYS A C 1
ATOM 630 O O . LYS A 1 85 ? -2.841 1.949 20.460 1.00 91.44 85 LYS A O 1
ATOM 635 N N . VAL A 1 86 ? -1.394 2.952 19.053 1.00 91.50 86 VAL A N 1
ATOM 636 C CA . VAL A 1 86 ? -1.580 4.305 19.596 1.00 91.50 86 VAL A CA 1
ATOM 637 C C . VAL A 1 86 ? -3.023 4.761 19.395 1.00 91.50 86 VAL A C 1
ATOM 639 O O . VAL A 1 86 ? -3.645 5.197 20.354 1.00 91.50 86 VAL A O 1
ATOM 642 N N . GLN A 1 87 ? -3.599 4.589 18.204 1.00 90.56 87 GLN A N 1
ATOM 643 C CA . GLN A 1 87 ? -4.980 5.008 17.939 1.00 90.56 87 GLN A CA 1
ATOM 644 C C . GLN A 1 87 ? -6.033 4.143 18.643 1.00 90.56 87 GLN A C 1
ATOM 646 O O . GLN A 1 87 ? -7.116 4.628 18.971 1.00 90.56 87 GLN A O 1
ATOM 651 N N . LEU A 1 88 ? -5.729 2.870 18.900 1.00 91.31 88 LEU A N 1
ATOM 652 C CA . LEU A 1 88 ? -6.662 1.919 19.505 1.00 91.31 88 LEU A CA 1
ATOM 653 C C . LEU A 1 88 ? -6.609 1.878 21.037 1.00 91.31 88 LEU A C 1
ATOM 655 O O . LEU A 1 88 ? -7.402 1.118 21.582 1.00 91.31 88 LEU A O 1
ATOM 659 N N . HIS A 1 89 ? -5.731 2.665 21.690 1.00 78.94 89 HIS A N 1
ATOM 660 C CA . HIS A 1 89 ? -5.504 2.937 23.135 1.00 78.94 89 HIS A CA 1
ATOM 661 C C . HIS A 1 89 ? -5.761 1.811 24.169 1.00 78.94 89 HIS A C 1
ATOM 663 O O . HIS A 1 89 ? -4.910 1.554 25.014 1.00 78.94 89 HIS A O 1
ATOM 669 N N . ASN A 1 90 ? -6.905 1.135 24.116 1.00 80.50 90 ASN A N 1
ATOM 670 C CA . ASN A 1 90 ? -7.349 0.045 24.984 1.00 80.50 90 ASN A CA 1
ATOM 671 C C . ASN A 1 90 ? -7.199 -1.355 24.356 1.00 80.50 90 ASN A C 1
ATOM 673 O O . ASN A 1 90 ? -7.698 -2.332 24.911 1.00 80.50 90 ASN A O 1
ATOM 677 N N . MET A 1 91 ? -6.541 -1.476 23.199 1.00 87.69 91 MET A N 1
ATOM 678 C CA . MET A 1 91 ? -6.337 -2.760 22.523 1.00 87.69 91 MET A CA 1
ATOM 679 C C . MET A 1 91 ? -4.906 -3.281 22.718 1.00 87.69 91 MET A C 1
ATOM 681 O O . MET A 1 91 ? -3.925 -2.567 22.498 1.00 87.69 91 MET A O 1
ATOM 685 N N . SER A 1 92 ? -4.769 -4.547 23.120 1.00 87.31 92 SER A N 1
ATOM 686 C CA . SER A 1 92 ? -3.464 -5.200 23.225 1.00 87.31 92 SER A CA 1
ATOM 687 C C . SER A 1 92 ? -2.908 -5.554 21.844 1.00 87.31 92 SER A C 1
ATOM 689 O O . SER A 1 92 ? -3.644 -5.829 20.898 1.00 87.31 92 SER A O 1
ATOM 691 N N . MET A 1 93 ? -1.578 -5.637 21.739 1.00 87.50 93 MET A N 1
ATOM 692 C CA . MET A 1 93 ? -0.912 -6.066 20.500 1.00 87.50 93 MET A CA 1
ATOM 693 C C . MET A 1 93 ? -1.328 -7.468 20.041 1.00 87.50 93 MET A C 1
ATOM 695 O O . MET A 1 93 ? -1.273 -7.749 18.851 1.00 87.50 93 MET A O 1
ATOM 699 N N . SER A 1 94 ? -1.747 -8.330 20.971 1.00 86.94 94 SER A N 1
ATOM 700 C CA . SER A 1 94 ? -2.255 -9.672 20.672 1.00 86.94 94 SER A CA 1
ATOM 701 C C . SER A 1 94 ? -3.630 -9.669 20.008 1.00 86.94 94 SER A C 1
ATOM 703 O O . SER A 1 94 ? -3.989 -10.655 19.388 1.00 86.94 94 SER A O 1
ATOM 705 N N . THR A 1 95 ? -4.412 -8.603 20.183 1.00 85.25 95 THR A N 1
ATOM 706 C CA . THR A 1 95 ? -5.731 -8.444 19.553 1.00 85.25 95 THR A CA 1
ATOM 707 C C . THR A 1 95 ? -5.616 -7.726 18.204 1.00 85.25 95 THR A C 1
ATOM 709 O O . THR A 1 95 ? -6.496 -7.864 17.361 1.00 85.25 95 THR A O 1
ATOM 712 N N . ILE A 1 96 ? -4.533 -6.963 17.996 1.00 84.75 96 ILE A N 1
ATOM 713 C CA . ILE A 1 96 ? -4.235 -6.263 16.736 1.00 84.75 96 ILE A CA 1
ATOM 714 C C . ILE A 1 96 ? -3.553 -7.194 15.708 1.00 84.75 96 ILE A C 1
ATOM 716 O O . ILE A 1 96 ? -3.782 -7.015 14.514 1.00 84.75 96 ILE A O 1
ATOM 720 N N . LYS A 1 97 ? -2.703 -8.141 16.144 1.00 76.56 97 LYS A N 1
ATOM 721 C CA . LYS A 1 97 ? -2.009 -9.125 15.280 1.00 76.56 97 LYS A CA 1
ATOM 722 C C . LYS A 1 97 ? -2.817 -10.398 15.086 1.00 76.56 97 LYS A C 1
ATOM 724 O O . LYS A 1 97 ? -2.705 -10.952 13.972 1.00 76.56 97 LYS A O 1
#

InterPro domains:
  IPR014892 Replication protein A, C-terminal [PF08784] (34-97)
  IPR036388 Winged helix-like DNA-binding domain superfamily [G3DSA:1.10.10.10] (54-97)

Organism: NCBI:txid1758121

Sequence (97 aa):
MPLENMNEFTAHMLEVVNAHMNLRRNLTSVSRAPQSFSSAGISDVGGYGGGGSFPVNGLTAHQSQVLNLIKNCPIPEGMSLQELKVQLHNMSMSTIK

Secondary structure (DSSP, 8-state):
-----HHHHHHHHHHHHHHHHHHHHHHHHHTTS-----------------S----TTS--HHHHHHHHHHHT---TT---HHHHHHHHSS--HHHH-